Protein AF-U2KCD5-F1 (afdb_monomer_lite)

Sequence (73 aa):
MDFYTAYNENGDLAKFEIDEGKVKCGHCGKIYYQERYEQVPGFREVDDDICPYCHESNGRSGDWEFFNRKIED

Radius of gyration: 13.78 Å; chains: 1; bounding box: 31×22×34 Å

pLDDT: mean 95.51, std 6.12, range [57.97, 98.56]

Secondary structure (DSSP, 8-state):
-EEEEEE-TTS-EEEEEEEEEEEE-TTT--EEEEEEEEPPTTS---EEEE-TTT--EEEEESSEEEEEEE---

Organism: NCBI:txid411473

Foldseek 3Di:
DDWDWDQAPVRDIDIWDKDWDWDAAPPPRDIWIKIKTFDGPPRFDKEFCQAPPPRDTPDIDRGIHIDIDHPDD

Structure (mmCIF, N/CA/C/O backbone):
data_AF-U2KCD5-F1
#
_entry.id   AF-U2KCD5-F1
#
loop_
_atom_site.group_PDB
_atom_site.id
_atom_site.type_symbol
_atom_site.label_atom_id
_atom_site.label_alt_id
_atom_site.label_comp_id
_atom_site.label_asym_id
_atom_site.label_entity_id
_atom_site.label_seq_id
_atom_site.pdbx_PDB_ins_code
_atom_site.Cartn_x
_atom_site.Cartn_y
_atom_site.Cartn_z
_atom_site.occupancy
_atom_site.B_iso_or_equiv
_atom_site.auth_seq_id
_atom_site.auth_comp_id
_atom_site.auth_asym_id
_atom_site.auth_atom_id
_atom_site.pdbx_PDB_model_num
ATOM 1 N N . MET A 1 1 ? -4.279 10.189 -9.315 1.00 70.44 1 MET A N 1
ATOM 2 C CA . MET A 1 1 ? -3.623 8.913 -9.642 1.00 70.44 1 MET A CA 1
ATOM 3 C C . MET A 1 1 ? -2.223 9.309 -9.995 1.00 70.44 1 MET A C 1
ATOM 5 O O . MET A 1 1 ? -2.027 10.008 -10.991 1.00 70.44 1 MET A O 1
ATOM 9 N N . ASP A 1 2 ? -1.331 9.004 -9.070 1.00 93.44 2 ASP A N 1
ATOM 10 C CA . ASP A 1 2 ? -0.000 9.580 -9.020 1.00 93.44 2 ASP A CA 1
ATOM 11 C C . ASP A 1 2 ? 1.001 8.521 -9.462 1.00 93.44 2 ASP A C 1
ATOM 13 O O . ASP A 1 2 ? 0.677 7.339 -9.562 1.00 93.44 2 ASP A O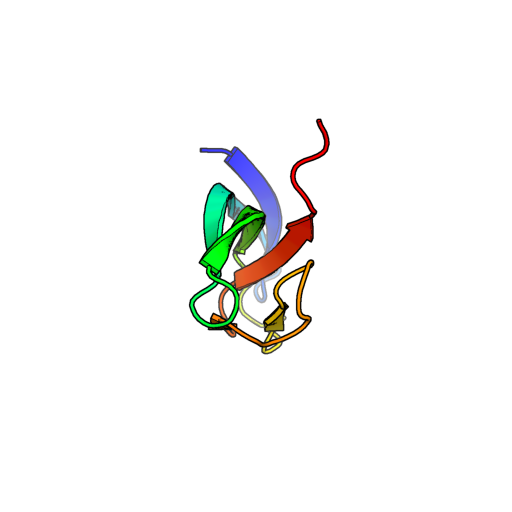 1
ATOM 17 N N . PHE A 1 3 ? 2.201 8.958 -9.824 1.00 96.25 3 PHE A N 1
ATOM 18 C CA . PHE A 1 3 ? 3.218 8.071 -10.366 1.00 96.25 3 PHE A CA 1
ATOM 19 C C . PHE A 1 3 ? 4.587 8.483 -9.847 1.00 96.25 3 PHE A C 1
ATOM 21 O O . PHE A 1 3 ? 4.895 9.677 -9.803 1.00 96.25 3 PHE A O 1
ATOM 28 N N . TYR A 1 4 ? 5.437 7.503 -9.557 1.00 95.00 4 TYR A N 1
ATOM 29 C CA . TYR A 1 4 ? 6.867 7.731 -9.374 1.00 95.00 4 TYR A CA 1
ATOM 30 C C . TYR A 1 4 ? 7.641 7.236 -10.595 1.00 95.00 4 TYR A C 1
ATOM 32 O O . TYR A 1 4 ? 7.119 6.509 -11.440 1.00 95.00 4 TYR A O 1
ATOM 40 N N . THR A 1 5 ? 8.882 7.698 -10.736 1.00 96.81 5 THR A N 1
ATOM 41 C CA . THR A 1 5 ? 9.749 7.316 -11.854 1.00 96.81 5 THR A CA 1
ATOM 42 C C . THR A 1 5 ? 10.948 6.536 -11.328 1.00 96.81 5 THR A C 1
ATOM 44 O O . THR A 1 5 ? 11.626 7.009 -10.417 1.00 96.81 5 THR A O 1
ATOM 47 N N . ALA A 1 6 ? 11.219 5.370 -11.909 1.00 95.56 6 ALA A N 1
ATOM 48 C CA . ALA A 1 6 ? 12.356 4.519 -11.563 1.00 95.56 6 ALA A CA 1
ATOM 49 C C . ALA A 1 6 ? 12.904 3.805 -12.808 1.00 95.56 6 ALA A C 1
ATOM 51 O O . ALA A 1 6 ? 12.243 3.753 -13.847 1.00 95.56 6 ALA A O 1
ATOM 52 N N . TYR A 1 7 ? 14.126 3.281 -12.716 1.00 94.06 7 TYR A N 1
ATOM 53 C CA . TYR A 1 7 ? 14.705 2.449 -13.771 1.00 94.06 7 TYR A CA 1
ATOM 54 C C . TYR A 1 7 ? 14.185 1.015 -13.650 1.00 94.06 7 TYR A C 1
ATOM 56 O O . TYR A 1 7 ? 14.213 0.451 -12.559 1.00 94.06 7 TYR A O 1
ATOM 64 N N . ASN A 1 8 ? 13.722 0.432 -14.755 1.00 92.19 8 ASN A N 1
ATOM 65 C CA . ASN A 1 8 ? 13.293 -0.966 -14.806 1.00 92.19 8 ASN A CA 1
ATOM 66 C C . ASN A 1 8 ? 14.482 -1.935 -14.981 1.00 92.19 8 ASN A C 1
ATOM 68 O O . ASN A 1 8 ? 15.634 -1.518 -15.103 1.00 92.19 8 ASN A O 1
ATOM 72 N N . GLU A 1 9 ? 14.198 -3.238 -15.038 1.00 91.31 9 GLU A N 1
ATOM 73 C CA . GLU A 1 9 ? 15.201 -4.299 -15.239 1.00 91.31 9 GLU A CA 1
ATOM 74 C C . GLU A 1 9 ? 16.043 -4.171 -16.525 1.00 91.31 9 GLU A C 1
ATOM 76 O O . GLU A 1 9 ? 17.149 -4.704 -16.589 1.00 91.31 9 GLU A O 1
ATOM 81 N N . ASN A 1 10 ? 15.563 -3.431 -17.529 1.00 92.44 10 ASN A N 1
ATOM 82 C CA . ASN A 1 10 ? 16.290 -3.167 -18.774 1.00 92.44 10 ASN A CA 1
ATOM 83 C C . ASN A 1 10 ? 17.140 -1.885 -18.711 1.00 92.44 10 ASN A C 1
ATOM 85 O O . ASN A 1 10 ? 17.847 -1.568 -19.666 1.00 92.44 10 ASN A O 1
ATOM 89 N N . GLY A 1 11 ? 17.094 -1.148 -17.596 1.00 92.44 11 GLY A N 1
ATOM 90 C CA . GLY A 1 11 ? 17.762 0.145 -17.439 1.00 92.44 11 GLY A CA 1
ATOM 91 C C . GLY A 1 11 ? 16.997 1.319 -18.054 1.00 92.44 11 GLY A C 1
ATOM 92 O O . GLY A 1 11 ? 17.549 2.417 -18.143 1.00 92.44 11 GLY A O 1
ATOM 93 N N . ASP A 1 12 ? 15.737 1.122 -18.451 1.00 95.00 12 ASP A N 1
ATOM 94 C CA . ASP A 1 12 ? 14.891 2.183 -18.992 1.00 95.00 12 ASP A CA 1
ATOM 95 C C . ASP A 1 12 ? 14.157 2.917 -17.872 1.00 95.00 12 ASP A C 1
ATOM 97 O O . ASP A 1 12 ? 13.632 2.309 -16.936 1.00 95.00 12 ASP A O 1
ATOM 101 N N . LEU A 1 13 ? 14.069 4.240 -17.995 1.00 95.81 13 LEU A N 1
ATOM 102 C CA . LEU A 1 13 ? 13.300 5.063 -17.074 1.00 95.81 13 LEU A CA 1
ATOM 103 C C . LEU A 1 13 ? 11.797 4.919 -17.369 1.00 95.81 13 LEU A C 1
ATOM 105 O O . LEU A 1 13 ? 11.340 5.274 -18.457 1.00 95.81 13 LEU A O 1
ATOM 109 N N . ALA A 1 14 ? 11.026 4.436 -16.396 1.00 95.69 14 ALA A N 1
ATOM 110 C CA . ALA A 1 14 ? 9.592 4.177 -16.521 1.00 95.69 14 ALA A CA 1
ATOM 111 C C . ALA A 1 14 ? 8.797 4.787 -15.356 1.00 95.69 14 ALA A C 1
ATOM 113 O O . ALA A 1 14 ? 9.360 5.163 -14.327 1.00 95.69 14 ALA A O 1
ATOM 114 N N . LYS A 1 15 ? 7.478 4.907 -15.546 1.00 97.12 15 LYS A N 1
ATOM 115 C CA . LYS A 1 15 ? 6.533 5.368 -14.522 1.00 97.12 15 LYS A CA 1
ATOM 116 C C . LYS A 1 15 ? 5.818 4.178 -13.901 1.00 97.12 15 LYS A C 1
ATOM 118 O O . LYS A 1 15 ? 5.407 3.287 -14.636 1.00 97.12 15 LYS A O 1
ATOM 123 N N . PHE A 1 16 ? 5.625 4.240 -12.594 1.00 96.69 16 PHE A N 1
ATOM 124 C CA . PHE A 1 16 ? 4.968 3.214 -11.791 1.00 96.69 16 PHE A CA 1
ATOM 125 C C . PHE A 1 16 ? 3.885 3.860 -10.941 1.00 96.69 16 PHE A C 1
ATOM 127 O O . PHE A 1 16 ? 4.035 5.009 -10.510 1.00 96.69 16 PHE A O 1
ATOM 134 N N . GLU A 1 17 ? 2.781 3.149 -10.760 1.00 97.88 17 GLU A N 1
ATOM 135 C CA . GLU A 1 17 ? 1.585 3.689 -10.120 1.00 97.88 17 GLU A CA 1
ATOM 136 C C . GLU A 1 17 ? 1.755 3.885 -8.606 1.00 97.88 17 GLU A C 1
ATOM 138 O O . GLU A 1 17 ? 2.338 3.056 -7.907 1.00 97.88 17 GLU A O 1
ATOM 143 N N . ILE A 1 18 ? 1.195 4.988 -8.106 1.00 97.62 18 ILE A N 1
ATOM 144 C CA . ILE A 1 18 ? 0.913 5.225 -6.690 1.00 97.62 18 ILE A CA 1
ATOM 145 C C . ILE A 1 18 ? -0.604 5.323 -6.545 1.00 97.62 18 ILE A C 1
ATOM 147 O O . ILE A 1 18 ? -1.260 6.156 -7.187 1.00 97.62 18 ILE A O 1
ATOM 151 N N . ASP A 1 19 ? -1.153 4.476 -5.684 1.00 96.81 19 ASP A N 1
ATOM 152 C CA . ASP A 1 19 ? -2.564 4.485 -5.322 1.00 96.81 19 ASP A CA 1
ATOM 153 C C . ASP A 1 19 ? -2.713 4.739 -3.822 1.00 96.81 19 ASP A C 1
ATOM 155 O O . ASP A 1 19 ? -2.044 4.113 -3.001 1.00 96.81 19 ASP A O 1
ATOM 159 N N . GLU A 1 20 ? -3.590 5.670 -3.459 1.00 95.94 20 GLU A N 1
ATOM 160 C CA . GLU A 1 20 ? -3.819 6.076 -2.076 1.00 95.94 20 GLU A CA 1
ATOM 161 C C . GLU A 1 20 ? -5.307 6.073 -1.738 1.00 95.94 20 GLU A C 1
ATOM 163 O O . GLU A 1 20 ? -6.168 6.464 -2.530 1.00 95.94 20 GLU A O 1
ATOM 168 N N . GLY A 1 21 ? -5.636 5.645 -0.521 1.00 95.69 21 GLY A N 1
ATOM 169 C CA . GLY A 1 21 ? -7.024 5.585 -0.106 1.00 95.69 21 GLY A CA 1
ATOM 170 C C . GLY A 1 21 ? -7.240 5.136 1.327 1.00 95.69 21 GLY A C 1
ATOM 171 O O . GLY A 1 21 ? -6.330 5.044 2.151 1.00 95.69 21 GLY A O 1
ATOM 172 N N . LYS A 1 22 ? -8.513 4.879 1.630 1.00 97.50 22 LYS A N 1
ATOM 173 C CA . LYS A 1 22 ? -8.955 4.302 2.898 1.00 97.50 22 LYS A CA 1
ATOM 174 C C . LYS A 1 22 ? -9.469 2.896 2.652 1.00 97.50 22 LYS A C 1
ATOM 176 O O . LYS A 1 22 ? -10.375 2.707 1.842 1.00 97.50 22 LYS A O 1
ATOM 181 N N . VAL A 1 23 ? -8.955 1.937 3.409 1.00 97.62 23 VAL A N 1
ATOM 182 C CA . VAL A 1 23 ? -9.365 0.531 3.340 1.00 97.62 23 VAL A CA 1
ATOM 183 C C . VAL A 1 23 ? -9.832 0.053 4.709 1.00 97.62 23 VAL A C 1
ATOM 185 O O . VAL A 1 23 ? -9.467 0.615 5.744 1.00 97.62 23 VAL A O 1
ATOM 188 N N . LYS A 1 24 ? -10.694 -0.964 4.729 1.00 98.25 24 LYS A N 1
ATOM 189 C CA . LYS A 1 24 ? -11.250 -1.534 5.959 1.00 98.25 24 LYS A CA 1
ATOM 190 C C . LYS A 1 24 ? -10.597 -2.881 6.240 1.00 98.25 24 LYS A C 1
ATOM 192 O O . LYS A 1 24 ? -10.680 -3.779 5.411 1.00 98.25 24 LYS A O 1
ATOM 197 N N . CYS A 1 25 ? -10.032 -3.039 7.433 1.00 98.50 25 CYS A N 1
ATOM 198 C CA . CYS A 1 25 ? -9.478 -4.314 7.875 1.00 98.50 25 CYS A CA 1
ATOM 199 C C . CYS A 1 25 ? -10.579 -5.380 7.996 1.00 98.50 25 CYS A C 1
ATOM 201 O O . CYS A 1 25 ? -11.596 -5.148 8.659 1.00 98.50 25 CYS A O 1
ATOM 203 N N . GLY A 1 26 ? -10.351 -6.558 7.411 1.00 98.31 26 GLY A N 1
ATOM 204 C CA .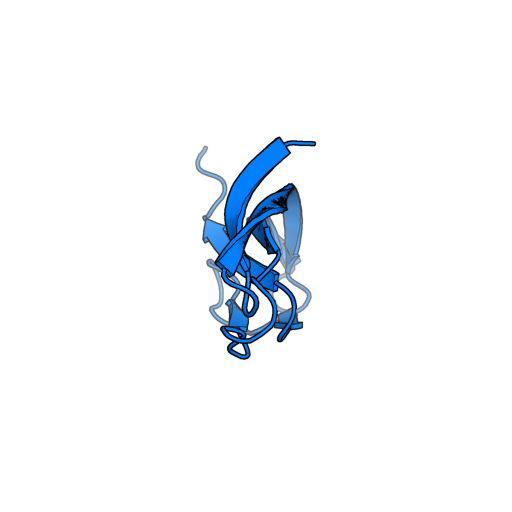 GLY A 1 26 ? -11.257 -7.707 7.494 1.00 98.31 26 GLY A CA 1
ATOM 205 C C . GLY A 1 26 ? -11.302 -8.361 8.879 1.00 98.31 26 GLY A C 1
ATOM 206 O O . GLY A 1 26 ? -12.308 -8.974 9.225 1.00 98.31 26 GLY A O 1
ATOM 207 N N . HIS A 1 27 ? -10.253 -8.180 9.689 1.00 98.38 27 HIS A N 1
ATOM 208 C CA . HIS A 1 27 ? -10.117 -8.806 11.010 1.00 98.38 27 HIS A CA 1
ATOM 209 C C . HIS A 1 27 ? -10.700 -7.955 12.141 1.00 98.38 27 HIS A C 1
ATOM 211 O O . HIS A 1 27 ? -11.552 -8.414 12.895 1.00 98.38 27 HIS A O 1
ATOM 217 N N . CYS A 1 28 ? -10.273 -6.692 12.263 1.00 98.00 28 CYS A N 1
ATOM 218 C CA . CYS A 1 28 ? -10.723 -5.804 13.348 1.00 98.00 28 CYS A CA 1
ATOM 219 C C . CYS A 1 28 ? -11.825 -4.812 12.939 1.00 98.00 28 CYS A C 1
ATOM 221 O O . CYS A 1 28 ? -12.352 -4.089 13.786 1.00 98.00 28 CYS A O 1
ATOM 223 N N . GLY A 1 29 ? -12.144 -4.717 11.644 1.00 97.88 29 GLY A N 1
ATOM 224 C CA . GLY A 1 29 ? -13.178 -3.828 11.113 1.00 97.88 29 GLY A CA 1
ATOM 225 C C . GLY A 1 29 ? -12.838 -2.332 11.096 1.00 97.88 29 GLY A C 1
ATOM 226 O O . GLY A 1 29 ? -13.659 -1.550 10.612 1.00 97.88 29 GLY A O 1
ATOM 227 N N . LYS A 1 30 ? -11.669 -1.911 11.599 1.00 97.81 30 LYS A N 1
ATOM 228 C CA . LYS A 1 30 ? -11.222 -0.507 11.558 1.00 97.81 30 LYS A CA 1
ATOM 229 C C . LYS A 1 30 ? -10.801 -0.098 10.145 1.00 97.81 30 LYS A C 1
ATOM 231 O O . LYS A 1 30 ? -10.274 -0.911 9.387 1.00 97.81 30 LYS A O 1
ATOM 236 N N . ILE A 1 31 ? -11.025 1.173 9.820 1.00 98.25 31 ILE A N 1
ATOM 237 C CA . ILE A 1 31 ? -10.580 1.796 8.569 1.00 98.25 31 ILE A CA 1
ATOM 238 C C . ILE A 1 31 ? -9.206 2.429 8.808 1.00 98.25 31 ILE A C 1
ATOM 240 O O . ILE A 1 31 ? -9.020 3.086 9.831 1.00 98.25 31 ILE A O 1
ATOM 244 N N . TYR A 1 32 ? -8.263 2.235 7.889 1.00 98.19 32 TYR A N 1
ATOM 245 C CA . TYR A 1 32 ? -6.930 2.846 7.908 1.00 98.19 32 TYR A CA 1
ATOM 246 C C . TYR A 1 32 ? -6.610 3.509 6.563 1.00 98.19 32 TYR A C 1
ATOM 248 O O . TYR A 1 32 ? -7.260 3.214 5.558 1.00 98.19 32 TYR A O 1
ATOM 256 N N . TYR A 1 33 ? -5.639 4.427 6.561 1.00 97.88 33 TYR A N 1
ATOM 257 C CA . TYR A 1 33 ? -5.066 4.948 5.321 1.00 97.88 33 TYR A CA 1
ATOM 258 C C . TYR A 1 33 ? -4.061 3.939 4.778 1.00 97.88 33 TYR A C 1
ATOM 260 O O . TYR A 1 33 ? -3.209 3.457 5.529 1.00 97.88 33 TYR A O 1
ATOM 268 N N . GLN A 1 34 ? -4.165 3.664 3.486 1.00 97.94 34 GLN A N 1
ATOM 269 C CA . GLN A 1 34 ? -3.240 2.827 2.742 1.00 97.94 34 GLN A CA 1
ATOM 270 C C . GLN A 1 34 ? -2.743 3.611 1.539 1.00 97.94 34 GLN A C 1
ATOM 272 O O . GLN A 1 34 ? -3.530 4.203 0.800 1.00 97.94 34 GLN A O 1
ATOM 277 N N . GLU A 1 35 ? -1.437 3.583 1.362 1.00 97.69 35 GLU A N 1
ATOM 278 C CA . GLU A 1 35 ? -0.756 4.006 0.152 1.00 97.69 35 GLU A CA 1
ATOM 279 C C . GLU A 1 35 ? -0.048 2.773 -0.405 1.00 97.69 35 GLU A C 1
ATOM 281 O O . GLU A 1 35 ? 0.545 2.012 0.362 1.00 97.69 35 GLU A O 1
ATOM 286 N N . ARG A 1 36 ? -0.157 2.523 -1.708 1.00 97.69 36 ARG A N 1
ATOM 287 C CA . ARG A 1 36 ? 0.486 1.381 -2.356 1.00 97.69 36 ARG A CA 1
ATOM 288 C C . ARG A 1 36 ? 1.237 1.802 -3.606 1.00 97.69 36 ARG A C 1
ATOM 290 O O . ARG A 1 36 ? 0.734 2.586 -4.410 1.00 97.69 36 ARG A O 1
ATOM 297 N N . TYR A 1 37 ? 2.437 1.260 -3.742 1.00 97.81 37 TYR A N 1
ATOM 298 C CA . TYR A 1 37 ? 3.381 1.592 -4.802 1.00 97.81 37 TYR A CA 1
ATOM 299 C C . TYR A 1 37 ? 3.556 0.365 -5.683 1.00 97.81 37 TYR A C 1
ATOM 301 O O . TYR A 1 37 ? 3.865 -0.715 -5.178 1.00 97.81 37 TYR A O 1
ATOM 309 N N . GLU A 1 38 ? 3.332 0.508 -6.988 1.00 98.06 38 GLU A N 1
ATOM 310 C CA . GLU A 1 38 ? 3.579 -0.580 -7.929 1.00 98.06 38 GLU A CA 1
ATOM 311 C C . GLU A 1 38 ? 5.073 -0.898 -7.918 1.00 98.06 38 GLU A C 1
ATOM 313 O O . GLU A 1 38 ? 5.901 -0.006 -8.092 1.00 98.06 38 GLU A O 1
ATOM 318 N N . GLN A 1 39 ? 5.429 -2.161 -7.717 1.00 97.25 39 GLN A N 1
ATOM 319 C CA . GLN A 1 39 ? 6.819 -2.581 -7.630 1.00 97.25 39 GLN A CA 1
ATOM 320 C C . GLN A 1 39 ? 7.442 -2.773 -9.018 1.00 97.25 39 GLN A C 1
ATOM 322 O O . GLN A 1 39 ? 6.884 -3.434 -9.908 1.00 97.25 39 GLN A O 1
ATOM 327 N N . VAL A 1 40 ? 8.661 -2.253 -9.169 1.00 95.69 40 VAL A N 1
ATOM 328 C CA . VAL A 1 40 ? 9.451 -2.342 -10.401 1.00 95.69 40 VAL A CA 1
ATOM 329 C C . VAL A 1 40 ? 9.700 -3.816 -10.773 1.00 95.69 40 VAL A C 1
ATOM 331 O O . VAL A 1 40 ? 10.260 -4.563 -9.964 1.00 95.69 40 VAL A O 1
ATOM 334 N N . PRO A 1 41 ? 9.330 -4.265 -11.991 1.00 91.25 41 PRO A N 1
ATOM 335 C CA . PRO A 1 41 ? 9.665 -5.603 -12.477 1.00 91.25 41 PRO A CA 1
ATOM 336 C C . PRO A 1 41 ? 11.164 -5.904 -12.339 1.00 91.25 41 PRO A C 1
ATOM 338 O O . PRO A 1 41 ? 11.999 -5.054 -12.644 1.00 91.25 41 PRO A O 1
ATOM 341 N N . GLY A 1 42 ? 11.493 -7.103 -11.850 1.00 88.81 42 GLY A N 1
ATOM 342 C CA . GLY A 1 42 ? 12.870 -7.528 -11.564 1.00 88.81 42 GLY A CA 1
ATOM 343 C C . GLY A 1 42 ? 13.374 -7.203 -10.149 1.00 88.81 42 GLY A C 1
ATOM 344 O O . GLY A 1 42 ? 14.356 -7.801 -9.717 1.00 88.81 42 GLY A O 1
ATOM 345 N N . PHE A 1 43 ? 12.677 -6.339 -9.400 1.00 88.81 43 PHE A N 1
ATOM 346 C CA . PHE A 1 43 ? 13.015 -5.947 -8.018 1.00 88.81 43 PHE A CA 1
ATOM 347 C C . PHE A 1 43 ? 11.875 -6.225 -7.027 1.00 88.81 43 PHE A C 1
ATOM 349 O O . PHE A 1 43 ? 11.800 -5.608 -5.971 1.00 88.81 43 PHE A O 1
ATOM 356 N N . ARG A 1 44 ? 10.959 -7.124 -7.394 1.00 94.44 44 ARG A N 1
ATOM 357 C CA . ARG A 1 44 ? 9.739 -7.404 -6.637 1.00 94.44 44 ARG A CA 1
ATOM 358 C C . ARG A 1 44 ? 10.010 -8.266 -5.412 1.00 94.44 44 ARG A C 1
ATOM 360 O O . ARG A 1 44 ? 10.605 -9.339 -5.531 1.00 94.44 44 ARG A O 1
ATOM 367 N N . GLU A 1 45 ? 9.462 -7.855 -4.281 1.00 95.31 45 GLU A N 1
ATOM 368 C CA . GLU A 1 45 ? 9.367 -8.649 -3.060 1.00 95.31 45 GLU A CA 1
ATOM 369 C C . GLU A 1 45 ? 7.896 -8.835 -2.675 1.00 95.31 45 GLU A C 1
ATOM 371 O O . GLU A 1 45 ? 7.039 -8.014 -2.993 1.00 95.31 45 GLU A O 1
ATOM 376 N N . VAL A 1 46 ? 7.569 -9.959 -2.031 1.00 97.62 46 VAL A N 1
ATOM 377 C CA . VAL A 1 46 ? 6.210 -10.144 -1.508 1.00 97.62 46 VAL A 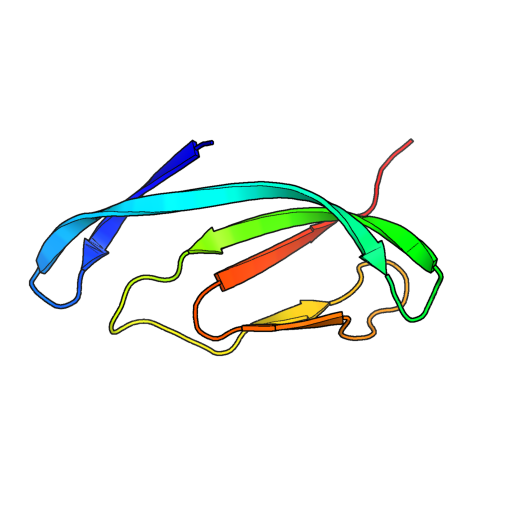CA 1
ATOM 378 C C . VAL A 1 46 ? 6.071 -9.288 -0.260 1.00 97.62 46 VAL A C 1
ATOM 380 O O . VAL A 1 46 ? 6.784 -9.529 0.710 1.00 97.62 46 VAL A O 1
ATOM 383 N N . ASP A 1 47 ? 5.122 -8.362 -0.286 1.00 98.25 47 ASP A N 1
ATOM 384 C CA . ASP A 1 47 ? 4.794 -7.496 0.836 1.00 98.25 47 ASP A CA 1
ATOM 385 C C . ASP A 1 47 ? 3.379 -7.771 1.366 1.00 98.25 47 ASP A C 1
ATOM 387 O O . ASP A 1 47 ? 2.478 -8.181 0.619 1.00 98.25 47 ASP A O 1
ATOM 391 N N . ASP A 1 48 ? 3.193 -7.583 2.670 1.00 98.19 48 ASP A N 1
ATOM 392 C CA . ASP A 1 48 ? 1.952 -7.868 3.391 1.00 98.19 48 ASP A CA 1
ATOM 393 C C . ASP A 1 48 ? 1.188 -6.574 3.719 1.00 98.19 48 ASP A C 1
ATOM 395 O O . ASP A 1 48 ? 1.718 -5.634 4.308 1.00 98.19 48 ASP A O 1
ATOM 399 N N . ASP A 1 49 ? -0.118 -6.558 3.445 1.00 98.25 49 ASP A N 1
ATOM 400 C CA . ASP A 1 49 ? -1.024 -5.488 3.868 1.00 98.25 49 ASP A CA 1
ATOM 401 C C . ASP A 1 49 ? -1.339 -5.620 5.370 1.00 98.25 49 ASP A C 1
ATOM 403 O O . ASP A 1 49 ? -2.379 -6.151 5.784 1.00 98.25 49 ASP A O 1
ATOM 407 N N . ILE A 1 50 ? -0.410 -5.158 6.207 1.00 98.56 50 ILE A N 1
ATOM 408 C CA . ILE A 1 50 ? -0.518 -5.249 7.666 1.00 98.56 50 ILE A CA 1
ATOM 409 C C . ILE A 1 50 ? -1.400 -4.131 8.225 1.00 98.56 50 ILE A C 1
ATOM 411 O O . ILE A 1 50 ? -1.076 -2.944 8.136 1.00 98.56 50 ILE A O 1
ATOM 415 N N . CYS A 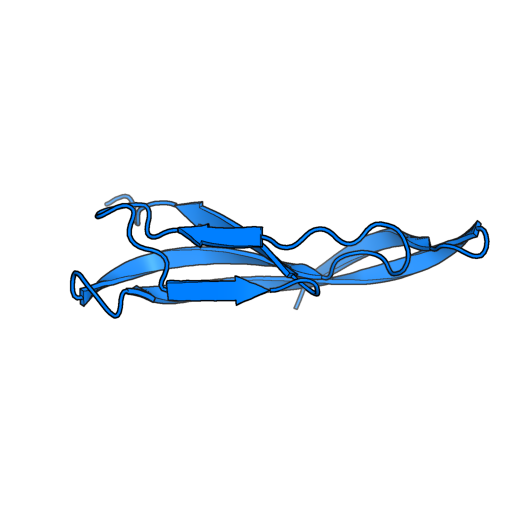1 51 ? -2.501 -4.502 8.885 1.00 98.44 51 CYS A N 1
ATOM 416 C CA . CYS A 1 51 ? -3.380 -3.530 9.530 1.00 98.44 51 CYS A CA 1
ATOM 417 C C . CYS A 1 51 ? -2.645 -2.775 10.657 1.00 98.44 51 CYS A C 1
ATOM 419 O O . CYS A 1 51 ? -2.221 -3.405 11.628 1.00 98.44 51 CYS A O 1
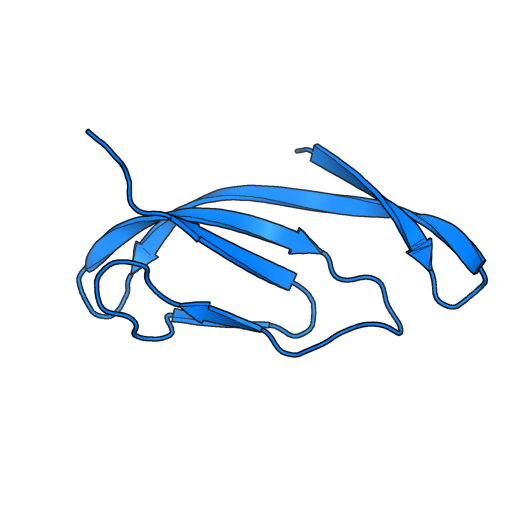ATOM 421 N N . PRO A 1 52 ? -2.614 -1.428 10.665 1.00 98.00 52 PRO A N 1
ATOM 422 C CA . PRO A 1 52 ? -1.861 -0.661 11.662 1.00 98.00 52 PRO A CA 1
ATOM 423 C C . PRO A 1 52 ? -2.531 -0.633 13.048 1.00 98.00 52 PRO A C 1
ATOM 425 O O . PRO A 1 52 ? -2.007 -0.036 13.987 1.00 98.00 52 PRO A O 1
ATOM 428 N N . TYR A 1 53 ? -3.721 -1.228 13.190 1.00 97.88 53 TYR A N 1
ATOM 429 C CA . TYR A 1 53 ? -4.441 -1.313 14.462 1.00 97.88 53 TYR A CA 1
ATOM 430 C C . TYR A 1 53 ? -4.313 -2.677 15.140 1.00 97.88 53 TYR A C 1
ATOM 432 O O . TYR A 1 53 ? -4.103 -2.721 16.349 1.00 97.88 53 TYR A O 1
ATOM 440 N N . CYS A 1 54 ? -4.499 -3.769 14.392 1.00 98.12 54 CYS A N 1
ATOM 441 C CA . CYS A 1 54 ? -4.506 -5.130 14.941 1.00 98.12 54 CYS A CA 1
ATOM 442 C C . CYS A 1 54 ? -3.324 -5.990 14.487 1.00 98.12 54 CYS A C 1
ATOM 444 O O . CYS A 1 54 ? -3.127 -7.059 15.049 1.00 98.12 54 CYS A O 1
ATOM 446 N N . HIS A 1 55 ? -2.536 -5.509 13.522 1.00 98.06 55 HIS A N 1
ATOM 447 C CA . HIS A 1 55 ? -1.357 -6.168 12.952 1.00 98.06 55 HIS A CA 1
ATOM 448 C C . HIS A 1 55 ? -1.623 -7.482 12.204 1.00 98.06 55 HIS A C 1
ATOM 450 O O . HIS A 1 55 ? -0.680 -8.141 11.784 1.00 98.06 55 HIS A O 1
ATOM 456 N N . GLU A 1 56 ? -2.888 -7.830 11.968 1.00 98.56 56 GLU A N 1
ATOM 457 C CA . GLU A 1 56 ? -3.249 -8.920 11.063 1.00 98.56 56 GLU A CA 1
ATOM 458 C C . GLU A 1 56 ? -3.110 -8.493 9.594 1.00 98.56 56 GLU A C 1
ATOM 460 O O . GLU A 1 56 ? -3.441 -7.355 9.224 1.00 98.56 56 GLU A O 1
ATOM 465 N N . SER A 1 57 ? -2.665 -9.432 8.755 1.00 98.00 57 SER A N 1
ATOM 466 C CA . SER A 1 57 ? -2.548 -9.254 7.303 1.00 98.00 57 SER A CA 1
ATOM 467 C C . SER A 1 57 ? -3.928 -9.298 6.634 1.00 98.00 57 SER A C 1
ATOM 469 O O . SER A 1 57 ? -4.717 -10.222 6.864 1.00 98.00 57 SER A O 1
ATOM 471 N N . ASN A 1 58 ? -4.238 -8.297 5.802 1.00 97.88 58 ASN A N 1
ATOM 472 C CA . ASN A 1 58 ? -5.436 -8.265 4.946 1.00 97.88 58 ASN A CA 1
ATOM 473 C C . ASN A 1 58 ? -5.178 -8.818 3.535 1.00 97.88 58 ASN A C 1
ATOM 475 O O . ASN A 1 58 ? -6.079 -8.816 2.697 1.00 97.88 58 ASN A O 1
ATOM 479 N N . GLY A 1 59 ? -3.974 -9.321 3.276 1.00 97.44 59 GLY A N 1
ATOM 480 C CA . GLY A 1 59 ? -3.553 -9.805 1.972 1.00 97.44 59 GLY A CA 1
ATOM 481 C C . GLY A 1 59 ? -2.066 -9.564 1.763 1.00 97.44 59 GLY A C 1
ATOM 48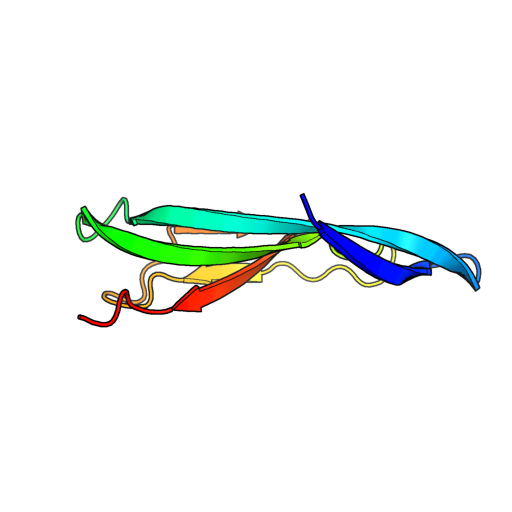2 O O . GLY A 1 59 ? -1.404 -8.938 2.583 1.00 97.44 59 GLY A O 1
ATOM 483 N N . ARG A 1 60 ? -1.551 -10.067 0.645 1.00 97.56 60 ARG A N 1
ATOM 484 C CA . ARG A 1 60 ? -0.152 -9.897 0.257 1.00 97.56 60 ARG A CA 1
ATOM 485 C C . ARG A 1 60 ? -0.029 -9.742 -1.248 1.00 97.56 60 ARG A C 1
ATOM 487 O O . ARG A 1 60 ? -0.860 -10.282 -1.984 1.00 97.56 60 ARG A O 1
ATOM 494 N N . SER A 1 61 ? 1.008 -9.055 -1.700 1.00 97.69 61 SER A N 1
ATOM 495 C CA . SER A 1 61 ? 1.246 -8.778 -3.116 1.00 97.69 61 SER A CA 1
ATOM 496 C C . SER A 1 61 ? 2.733 -8.837 -3.432 1.00 97.69 61 SER A C 1
ATOM 498 O O . SER A 1 61 ? 3.544 -8.375 -2.646 1.00 97.69 61 SER A O 1
ATOM 500 N N . GLY A 1 62 ? 3.090 -9.392 -4.590 1.00 97.25 62 GLY A N 1
ATOM 501 C CA . GLY A 1 62 ? 4.424 -9.197 -5.175 1.00 97.25 62 GLY A CA 1
ATOM 502 C C . GLY A 1 62 ? 4.478 -8.020 -6.151 1.00 97.25 62 GLY A C 1
ATOM 503 O O . GLY A 1 62 ? 5.549 -7.658 -6.615 1.00 97.25 62 GLY A O 1
ATOM 504 N N . ASP A 1 63 ? 3.326 -7.445 -6.502 1.00 97.44 63 ASP A N 1
ATOM 505 C CA . ASP A 1 63 ? 3.228 -6.359 -7.483 1.00 97.44 63 ASP A CA 1
ATOM 506 C C . ASP A 1 63 ? 3.104 -4.985 -6.820 1.00 97.44 63 ASP A C 1
ATOM 508 O O . ASP A 1 63 ? 3.264 -3.969 -7.484 1.00 97.44 63 ASP A O 1
ATOM 512 N N . TRP A 1 64 ? 2.801 -4.951 -5.522 1.00 97.88 64 TRP A N 1
ATOM 513 C CA . TRP A 1 64 ? 2.524 -3.735 -4.762 1.00 97.88 64 TRP A CA 1
ATOM 514 C C . TRP A 1 64 ? 3.252 -3.793 -3.428 1.00 97.88 64 TRP A C 1
ATOM 516 O O . TRP A 1 64 ? 3.279 -4.854 -2.809 1.00 97.88 64 TRP A O 1
ATOM 526 N N . GLU A 1 65 ? 3.831 -2.676 -3.013 1.00 97.94 65 GLU A N 1
ATOM 527 C CA . GLU A 1 65 ? 4.331 -2.439 -1.655 1.00 97.94 65 GLU A CA 1
ATOM 528 C C . GLU A 1 65 ? 3.301 -1.591 -0.898 1.00 97.94 65 GLU A C 1
ATOM 530 O O . GLU A 1 65 ? 2.710 -0.680 -1.488 1.00 97.94 65 GLU A O 1
ATOM 535 N N . PHE A 1 66 ? 3.047 -1.902 0.373 1.00 98.25 66 PHE A N 1
ATOM 536 C CA . PHE A 1 66 ? 1.978 -1.330 1.186 1.00 98.25 66 PHE A CA 1
ATOM 537 C C . PHE A 1 66 ? 2.523 -0.454 2.318 1.00 98.25 66 PHE A C 1
ATOM 539 O O . PHE A 1 66 ? 3.251 -0.891 3.205 1.00 98.25 66 PHE A O 1
ATOM 546 N N . PHE A 1 67 ? 2.043 0.786 2.374 1.00 97.81 67 PHE A N 1
ATOM 547 C CA . PHE A 1 67 ? 2.341 1.739 3.437 1.00 97.81 67 PHE A CA 1
ATOM 548 C C . PHE A 1 67 ? 1.056 2.086 4.184 1.00 97.81 67 PHE A C 1
ATOM 550 O O . PHE A 1 67 ? 0.235 2.900 3.751 1.00 97.81 67 PHE A O 1
ATOM 557 N N . ASN A 1 68 ? 0.877 1.453 5.341 1.00 98.00 68 ASN A N 1
ATOM 558 C CA . ASN A 1 68 ? -0.349 1.552 6.121 1.00 98.00 68 ASN A CA 1
ATOM 559 C C . ASN A 1 68 ? -0.175 2.444 7.352 1.00 98.00 68 ASN A C 1
ATOM 561 O O . ASN A 1 68 ? 0.749 2.266 8.146 1.00 98.00 68 ASN A O 1
ATOM 565 N N . ARG A 1 69 ? -1.121 3.363 7.574 1.00 97.62 69 ARG A N 1
ATOM 566 C CA . ARG A 1 69 ? -1.128 4.249 8.750 1.00 97.62 69 ARG A CA 1
ATOM 567 C C . ARG A 1 69 ? -2.515 4.386 9.361 1.00 97.62 69 ARG A C 1
ATOM 569 O O . ARG A 1 69 ? -3.539 4.319 8.679 1.00 97.62 69 ARG A O 1
ATOM 576 N N . LYS A 1 70 ? -2.554 4.579 10.680 1.00 97.62 70 LYS A N 1
ATOM 577 C CA . LYS A 1 70 ? -3.803 4.874 11.393 1.00 97.62 70 LYS A CA 1
ATOM 578 C C . LYS A 1 70 ? -4.404 6.168 10.836 1.00 97.62 70 LYS A C 1
ATOM 580 O O . LYS A 1 70 ? -3.676 7.074 10.443 1.00 97.62 70 LYS A O 1
ATOM 585 N N . ILE A 1 71 ? -5.729 6.248 10.809 1.00 94.94 71 ILE A N 1
ATOM 586 C CA . ILE A 1 71 ? -6.412 7.534 10.669 1.00 94.94 71 ILE A CA 1
ATOM 587 C C . ILE A 1 71 ? -6.200 8.250 12.003 1.00 94.94 71 ILE A C 1
ATOM 589 O O . ILE A 1 71 ? -6.677 7.764 13.031 1.00 94.94 71 ILE A O 1
ATOM 593 N N . GLU A 1 72 ? -5.397 9.309 11.993 1.00 79.38 72 GLU A N 1
ATOM 594 C CA . GLU A 1 72 ? -5.335 10.264 13.101 1.00 79.38 72 GLU A CA 1
ATOM 595 C C . GLU A 1 72 ? -6.627 11.094 13.108 1.00 79.38 72 GLU A C 1
ATOM 597 O O . GLU A 1 72 ? -7.216 11.319 12.045 1.00 79.38 72 GLU A O 1
ATOM 602 N N . ASP A 1 73 ? -7.081 11.473 14.304 1.00 57.97 73 ASP A N 1
ATOM 603 C CA . ASP A 1 73 ? -8.238 12.356 14.506 1.00 57.97 73 ASP A CA 1
ATOM 604 C C . ASP A 1 73 ? -7.895 13.821 14.190 1.00 57.97 73 ASP A C 1
ATOM 606 O O . ASP A 1 73 ? -6.784 14.266 14.569 1.00 57.97 73 ASP A O 1
#